Protein AF-A0A6A7LKA9-F1 (afdb_monomer_lite)

Sequence (135 aa):
MTYQAPAAFTYSVLILLAMFLILQPILGNSAYASTSPSTQIPESYMSSCIIYDPEENAIIITCQSASLSDIYAIVGDQNVLLKEDDHVGVDFISGNIEGDSDNVWQLNAGITVAENATLYINSTDTSWLKILADG

Radius of gyration: 31.78 Å; chains: 1; bounding box: 98×29×81 Å

Structure (mmCIF, N/CA/C/O backbone):
data_AF-A0A6A7LKA9-F1
#
_entry.id   AF-A0A6A7LKA9-F1
#
loop_
_atom_site.group_PDB
_atom_site.id
_atom_site.type_symbol
_atom_site.label_atom_id
_atom_site.label_alt_id
_atom_site.label_comp_id
_atom_site.label_asym_id
_atom_site.label_entity_id
_atom_site.label_seq_id
_atom_site.pdbx_PDB_ins_code
_atom_site.Cartn_x
_atom_site.Cartn_y
_atom_site.Cartn_z
_atom_site.occupancy
_atom_site.B_iso_or_equiv
_atom_site.auth_seq_id
_atom_site.auth_comp_id
_atom_site.auth_asym_id
_atom_site.auth_atom_id
_atom_site.pdbx_PDB_model_num
ATOM 1 N N . MET A 1 1 ? -67.587 15.176 57.237 1.00 42.06 1 MET A N 1
ATOM 2 C CA . MET A 1 1 ? -67.201 13.774 56.973 1.00 42.06 1 MET A CA 1
ATOM 3 C C . MET A 1 1 ? -66.360 13.770 55.708 1.00 42.06 1 MET A C 1
ATOM 5 O O . MET A 1 1 ? -66.914 13.906 54.629 1.00 42.06 1 MET A O 1
ATOM 9 N N . THR A 1 2 ? -65.035 13.747 55.832 1.00 43.75 2 THR A N 1
ATOM 10 C CA . THR A 1 2 ? -64.108 13.720 54.689 1.00 43.75 2 THR A CA 1
ATOM 11 C C . THR A 1 2 ? -63.547 12.309 54.557 1.00 43.75 2 THR A C 1
ATOM 13 O O . THR A 1 2 ? -62.921 11.800 55.482 1.00 43.75 2 THR A O 1
ATOM 16 N N . TYR A 1 3 ? -63.850 11.661 53.433 1.00 54.19 3 TYR A N 1
ATOM 17 C CA . TYR A 1 3 ? -63.450 10.295 53.107 1.00 54.19 3 TYR A CA 1
ATOM 18 C C . TYR A 1 3 ? -61.994 10.293 52.626 1.00 54.19 3 TYR A C 1
ATOM 20 O O . TYR A 1 3 ? -61.681 10.896 51.602 1.00 54.19 3 TYR A O 1
ATOM 28 N N . GLN A 1 4 ? -61.106 9.645 53.378 1.00 53.19 4 GLN A N 1
ATOM 29 C CA . GLN A 1 4 ? -59.695 9.495 53.029 1.00 53.19 4 GLN A CA 1
ATOM 30 C C . GLN A 1 4 ? -59.479 8.084 52.478 1.00 53.19 4 GLN A C 1
ATOM 32 O O . GLN A 1 4 ? -59.610 7.099 53.201 1.00 53.19 4 GLN A O 1
ATOM 37 N N . ALA A 1 5 ? -59.201 7.987 51.177 1.00 62.16 5 ALA A N 1
ATOM 38 C CA . ALA A 1 5 ? -58.889 6.721 50.523 1.00 62.16 5 ALA A CA 1
ATOM 39 C C . ALA A 1 5 ? -57.486 6.226 50.944 1.00 62.16 5 ALA A C 1
ATOM 41 O O . ALA A 1 5 ? -56.572 7.042 51.098 1.00 62.16 5 ALA A O 1
ATOM 42 N N . PRO A 1 6 ? -57.280 4.910 51.135 1.00 57.47 6 PRO A N 1
ATOM 43 C CA . PRO A 1 6 ? -56.007 4.377 51.605 1.00 57.47 6 PRO A CA 1
ATOM 44 C C . PRO A 1 6 ? -54.933 4.431 50.506 1.00 57.47 6 PRO A C 1
ATOM 46 O O . PRO A 1 6 ? -55.081 3.841 49.437 1.00 57.47 6 PRO A O 1
ATOM 49 N N . ALA A 1 7 ? -53.807 5.081 50.814 1.00 57.41 7 ALA A N 1
ATOM 50 C CA . ALA A 1 7 ? -52.631 5.252 49.950 1.00 57.41 7 ALA A CA 1
ATOM 51 C C . ALA A 1 7 ? -51.924 3.939 49.537 1.00 57.41 7 ALA A C 1
ATOM 53 O O . ALA A 1 7 ? -50.932 3.969 48.820 1.00 57.41 7 ALA A O 1
ATOM 54 N N . ALA A 1 8 ? -52.415 2.774 49.966 1.00 56.03 8 ALA A N 1
ATOM 55 C CA . ALA A 1 8 ? -51.818 1.475 49.662 1.00 56.03 8 ALA A CA 1
ATOM 56 C C . ALA A 1 8 ? -52.025 1.032 48.199 1.00 56.03 8 ALA A C 1
ATOM 58 O O . ALA A 1 8 ? -51.221 0.268 47.664 1.00 56.03 8 ALA A O 1
ATOM 59 N N . PHE A 1 9 ? -53.073 1.526 47.530 1.00 54.56 9 PHE A N 1
ATOM 60 C CA . PHE A 1 9 ? -53.398 1.104 46.163 1.00 54.56 9 PHE A CA 1
ATOM 61 C C . PHE A 1 9 ? -52.515 1.748 45.086 1.00 54.56 9 PHE A C 1
ATOM 63 O O . PHE A 1 9 ? -52.342 1.163 44.020 1.00 54.56 9 PHE A O 1
ATOM 70 N N . THR A 1 10 ? -51.907 2.908 45.343 1.00 57.75 10 THR A N 1
ATOM 71 C CA . THR A 1 10 ? -51.110 3.620 44.329 1.00 57.75 10 THR A CA 1
ATOM 72 C C . THR A 1 10 ? -49.722 3.009 44.144 1.00 57.75 10 THR A C 1
ATOM 74 O O . THR A 1 10 ? -49.245 2.888 43.016 1.00 57.75 10 THR A O 1
ATOM 77 N N . TYR A 1 11 ? -49.093 2.546 45.227 1.00 61.72 11 TYR A N 1
ATOM 78 C CA . TYR A 1 11 ? -47.759 1.945 45.166 1.00 61.72 11 TYR A CA 1
ATOM 79 C C . TYR A 1 11 ? -47.759 0.557 44.514 1.00 61.72 11 TYR A C 1
ATOM 81 O O . TYR A 1 11 ? -46.825 0.236 43.785 1.00 61.72 11 TYR A O 1
ATOM 89 N N . SER A 1 12 ? -48.822 -0.239 44.694 1.00 66.00 12 SER A N 1
ATOM 90 C CA . SER A 1 12 ? -48.935 -1.551 44.030 1.00 66.00 12 SER A CA 1
ATOM 91 C C . SER A 1 12 ? -48.995 -1.432 42.506 1.00 66.00 12 SER A C 1
ATOM 93 O O . SER A 1 12 ? -48.379 -2.229 41.803 1.00 66.00 12 SER A O 1
ATOM 95 N N . VAL A 1 13 ? -49.685 -0.412 41.985 1.00 70.31 13 VAL A N 1
ATOM 96 C CA . VAL A 1 13 ? -49.775 -0.172 40.535 1.00 70.31 13 VAL A CA 1
ATOM 97 C C . VAL A 1 13 ? -48.427 0.281 39.968 1.00 70.31 13 VAL A C 1
ATOM 99 O O . VAL A 1 13 ? -48.024 -0.189 38.907 1.00 70.31 13 VAL A O 1
ATOM 102 N N . LEU A 1 14 ? -47.690 1.130 40.693 1.00 68.44 14 LEU A N 1
ATOM 103 C CA . LEU A 1 14 ? -46.357 1.588 40.282 1.00 68.44 14 LEU A CA 1
ATOM 104 C C . LEU A 1 14 ? -45.325 0.450 40.249 1.00 68.44 14 LEU A C 1
ATOM 106 O O . LEU A 1 14 ? -44.519 0.384 39.322 1.00 68.44 14 LEU A O 1
ATOM 110 N N . ILE A 1 15 ? -45.375 -0.469 41.217 1.00 74.38 15 ILE A N 1
ATOM 111 C CA . ILE A 1 15 ? -44.468 -1.626 41.273 1.00 74.38 15 ILE A CA 1
ATOM 112 C C . ILE A 1 15 ? -44.755 -2.607 40.124 1.00 74.38 15 ILE A C 1
ATOM 114 O O . ILE A 1 15 ? -43.821 -3.092 39.486 1.00 74.38 15 ILE A O 1
ATOM 118 N N . LEU A 1 16 ? -46.032 -2.852 39.808 1.00 70.62 16 LEU A N 1
ATOM 119 C CA . LEU A 1 16 ? -46.424 -3.698 38.674 1.00 70.62 16 LEU A CA 1
ATOM 120 C C . LEU A 1 16 ? -46.015 -3.090 37.322 1.00 70.62 16 LEU A C 1
ATOM 122 O O . LEU A 1 16 ? -45.546 -3.816 36.446 1.00 70.62 16 LEU A O 1
ATOM 126 N N . LEU A 1 17 ? -46.131 -1.767 37.160 1.00 67.69 17 LEU A N 1
ATOM 127 C CA . LEU A 1 17 ? -45.718 -1.078 35.933 1.00 67.69 17 LEU A CA 1
ATOM 128 C C . LEU A 1 17 ? -44.195 -1.139 35.728 1.00 67.69 17 LEU A C 1
ATOM 130 O O . LEU A 1 17 ? -43.728 -1.370 34.614 1.00 67.69 17 LEU A O 1
ATOM 134 N N . ALA A 1 18 ? -43.422 -0.982 36.808 1.00 70.62 18 ALA A N 1
ATOM 135 C CA . ALA A 1 18 ? -41.966 -1.073 36.759 1.00 70.62 18 ALA A CA 1
ATOM 136 C C . ALA A 1 18 ? -41.494 -2.485 36.377 1.00 70.62 18 ALA A C 1
ATOM 138 O O . ALA A 1 18 ? -40.604 -2.611 35.542 1.00 70.62 18 ALA A O 1
ATOM 139 N N . MET A 1 19 ? -42.121 -3.545 36.905 1.00 71.69 19 MET A N 1
ATOM 140 C CA . MET A 1 19 ? -41.776 -4.928 36.537 1.00 71.69 19 MET A CA 1
ATOM 141 C C . MET A 1 19 ? -42.088 -5.271 35.072 1.00 71.69 19 MET A C 1
ATOM 143 O O . MET A 1 19 ? -41.387 -6.088 34.478 1.00 71.69 19 MET A O 1
ATOM 147 N N . PHE A 1 20 ? -43.094 -4.637 34.463 1.00 67.81 20 PHE A N 1
ATOM 148 C CA . PHE A 1 20 ? -43.444 -4.875 33.057 1.00 67.81 20 PHE A CA 1
ATOM 149 C C . PHE A 1 20 ? -42.432 -4.254 32.073 1.00 67.81 20 PHE A C 1
ATOM 151 O O . PHE A 1 20 ? -42.241 -4.775 30.976 1.00 67.81 20 PHE A O 1
ATOM 158 N N . LEU A 1 21 ? -41.737 -3.180 32.470 1.00 61.97 21 LEU A N 1
ATOM 159 C CA . LEU A 1 21 ? -40.730 -2.503 31.637 1.00 61.97 21 LEU A CA 1
ATOM 160 C C . LEU A 1 21 ? -39.382 -3.243 31.579 1.00 61.97 21 LEU A C 1
ATOM 162 O O . LEU A 1 21 ? -38.661 -3.116 30.596 1.00 61.97 21 LEU A O 1
ATOM 166 N N . ILE A 1 22 ? -39.051 -4.036 32.601 1.00 63.47 22 ILE A N 1
ATOM 167 C CA . ILE A 1 22 ? -37.799 -4.819 32.671 1.00 63.47 22 ILE A CA 1
ATOM 168 C C . ILE A 1 22 ? -37.911 -6.208 32.023 1.00 63.47 22 ILE A C 1
ATOM 170 O O . ILE A 1 22 ? -36.897 -6.882 31.863 1.00 63.47 22 ILE A O 1
ATOM 174 N N . LEU A 1 23 ? -39.117 -6.633 31.626 1.00 55.16 23 LEU A N 1
ATOM 175 C CA . LEU A 1 23 ? -39.377 -7.938 31.009 1.00 55.16 23 LEU A CA 1
ATOM 176 C C . LEU A 1 23 ? -39.803 -7.815 29.537 1.00 55.16 23 LEU A C 1
ATOM 178 O O . LEU A 1 23 ? -40.672 -8.547 29.068 1.00 55.16 23 LEU A O 1
ATOM 182 N N . GLN A 1 24 ? -39.204 -6.884 28.794 1.00 68.31 24 GLN A N 1
ATOM 183 C CA . GLN A 1 24 ? -39.283 -6.896 27.335 1.00 68.31 24 GLN A CA 1
ATOM 184 C C . GLN A 1 24 ? -38.001 -7.534 26.787 1.00 68.31 24 GLN A C 1
ATOM 186 O O . GLN A 1 24 ? -36.966 -6.867 26.738 1.00 68.31 24 GLN A O 1
ATOM 191 N N . PRO A 1 25 ? -38.015 -8.820 26.387 1.00 64.19 25 PRO A N 1
ATOM 192 C CA . PRO A 1 25 ? -36.977 -9.317 25.503 1.00 64.19 25 PRO A CA 1
ATOM 193 C C . PRO A 1 25 ? -37.093 -8.544 24.190 1.00 64.19 25 PRO A C 1
ATOM 195 O O . PRO A 1 25 ? -38.171 -8.443 23.604 1.00 64.19 25 PRO A O 1
ATOM 198 N N . ILE A 1 26 ? -35.974 -7.969 23.761 1.00 64.81 26 ILE A N 1
ATOM 199 C CA . ILE A 1 26 ? -35.828 -7.252 22.501 1.00 64.81 26 ILE A CA 1
ATOM 200 C C . ILE A 1 26 ? -36.106 -8.273 21.391 1.00 64.81 26 ILE A C 1
ATOM 202 O O . ILE A 1 26 ? -35.214 -9.017 20.982 1.00 64.81 26 ILE A O 1
ATOM 206 N N . LEU A 1 27 ? -37.357 -8.355 20.927 1.00 58.53 27 LEU A N 1
ATOM 207 C CA . LEU A 1 27 ? -37.655 -8.934 19.625 1.00 58.53 27 LEU A CA 1
ATOM 208 C C . LEU A 1 27 ? -37.003 -7.995 18.612 1.00 58.53 27 LEU A C 1
ATOM 210 O O . LEU A 1 27 ? -37.551 -6.960 18.238 1.00 58.53 27 LEU A O 1
ATOM 214 N N . GLY A 1 28 ? -35.767 -8.331 18.253 1.00 55.62 28 GLY A N 1
ATOM 215 C CA . GLY A 1 28 ? -35.035 -7.704 17.173 1.00 55.62 28 GLY A CA 1
ATOM 216 C C . GLY A 1 28 ? -35.781 -7.945 15.871 1.00 55.62 28 GLY A C 1
ATOM 217 O O . GLY A 1 28 ? -35.619 -8.983 15.233 1.00 55.62 28 GLY A O 1
ATOM 218 N N . ASN A 1 29 ? -36.597 -6.970 15.484 1.00 57.00 29 ASN A N 1
ATOM 219 C CA . ASN A 1 29 ? -37.096 -6.830 14.129 1.00 57.00 29 ASN A CA 1
ATOM 220 C C . ASN A 1 29 ? -35.889 -6.670 13.198 1.00 57.00 29 ASN A C 1
ATOM 222 O O . ASN A 1 29 ? -35.306 -5.593 13.094 1.00 57.00 29 ASN A O 1
ATOM 226 N N . SER A 1 30 ? -35.516 -7.744 12.514 1.00 55.69 30 SER A N 1
ATOM 227 C CA . SER A 1 30 ? -34.661 -7.684 11.335 1.00 55.69 30 SER A CA 1
ATOM 228 C C . SER A 1 30 ? -35.564 -7.780 10.112 1.00 55.69 30 SER A C 1
ATOM 230 O O . SER A 1 30 ? -36.170 -8.818 9.878 1.00 55.69 30 SER A O 1
ATOM 232 N N . ALA A 1 31 ? -35.705 -6.657 9.402 1.00 55.25 31 ALA A N 1
ATOM 233 C CA . ALA A 1 31 ? -35.882 -6.544 7.948 1.00 55.25 31 ALA A CA 1
ATOM 234 C C . ALA A 1 31 ? -36.470 -5.165 7.595 1.00 55.25 31 ALA A C 1
ATOM 236 O O . ALA A 1 31 ? -37.623 -5.046 7.187 1.00 55.25 31 ALA A O 1
ATOM 237 N N . TYR A 1 32 ? -35.659 -4.109 7.699 1.00 54.38 32 TYR A N 1
ATOM 238 C CA . TYR A 1 32 ? -35.778 -3.032 6.721 1.00 54.38 32 TYR A CA 1
ATOM 239 C C . TYR A 1 32 ? -34.990 -3.501 5.503 1.00 54.38 32 TYR A C 1
ATOM 241 O O . TYR A 1 32 ? -33.762 -3.466 5.486 1.00 54.38 32 TYR A O 1
ATOM 249 N N . ALA A 1 33 ? -35.709 -4.047 4.525 1.00 49.66 33 ALA A N 1
ATOM 250 C CA . ALA A 1 33 ? -35.173 -4.269 3.196 1.00 49.66 33 ALA A CA 1
ATOM 251 C C . ALA A 1 33 ? -34.946 -2.893 2.560 1.00 49.66 33 ALA A C 1
ATOM 253 O O . ALA A 1 33 ? -35.859 -2.295 1.994 1.00 49.66 33 ALA A O 1
ATOM 254 N N . SER A 1 34 ? -33.731 -2.370 2.699 1.00 51.25 34 SER A N 1
ATOM 255 C CA . SER A 1 34 ? -33.249 -1.286 1.855 1.00 51.25 34 SER A 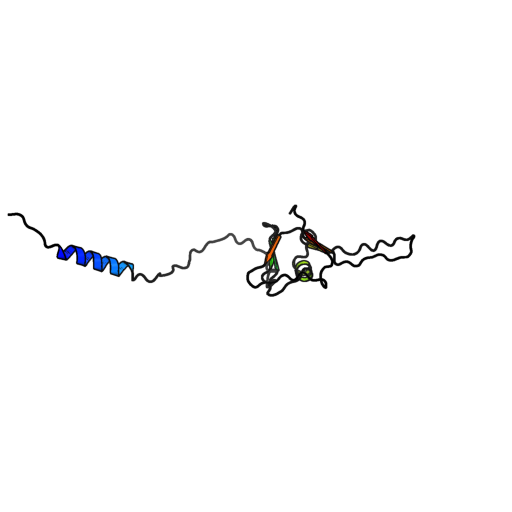CA 1
ATOM 256 C C . SER A 1 34 ? -33.022 -1.860 0.461 1.00 51.25 34 SER A C 1
ATOM 258 O O . SER A 1 34 ? -32.049 -2.571 0.220 1.00 51.25 34 SER A O 1
ATOM 260 N N . THR A 1 35 ? -33.927 -1.577 -0.472 1.00 52.59 35 THR A N 1
ATOM 261 C CA . THR A 1 35 ? -33.602 -1.620 -1.900 1.00 52.59 35 THR A CA 1
ATOM 262 C C . THR A 1 35 ? -32.593 -0.512 -2.181 1.00 52.59 35 THR A C 1
ATOM 264 O O . THR A 1 35 ? -32.970 0.623 -2.465 1.00 52.59 35 THR A O 1
ATOM 267 N N . SER A 1 36 ? -31.308 -0.839 -2.064 1.00 52.09 36 SER A N 1
ATOM 268 C CA . SER A 1 36 ? -30.245 -0.072 -2.708 1.00 52.09 36 SER A CA 1
ATOM 269 C C . SER A 1 36 ? -30.335 -0.293 -4.221 1.00 52.09 36 SER A C 1
ATOM 271 O O . SER A 1 36 ? -30.608 -1.421 -4.649 1.00 52.09 36 SER A O 1
ATOM 273 N N . PRO A 1 37 ? -30.115 0.736 -5.056 1.00 43.66 37 PRO A N 1
ATOM 274 C CA . PRO A 1 37 ? -29.909 0.522 -6.478 1.00 43.66 37 PRO A CA 1
ATOM 275 C C . PRO A 1 37 ? -28.682 -0.378 -6.641 1.00 43.66 37 PRO A C 1
ATOM 277 O O . PRO A 1 37 ? -27.573 -0.027 -6.248 1.00 43.66 37 PRO A O 1
ATOM 280 N N . SER A 1 38 ? -28.909 -1.578 -7.170 1.00 45.69 38 SER A N 1
ATOM 281 C CA . SER A 1 38 ? -27.852 -2.476 -7.615 1.00 45.69 38 SER A CA 1
ATOM 282 C C . SER A 1 38 ? -27.178 -1.825 -8.818 1.00 45.69 38 SER A C 1
ATOM 284 O O . SER A 1 38 ? -27.601 -1.993 -9.961 1.00 45.69 38 SER A O 1
ATOM 286 N N . THR A 1 39 ? -26.136 -1.044 -8.550 1.00 42.84 39 THR A N 1
ATOM 287 C CA . THR A 1 39 ? -25.060 -0.864 -9.515 1.00 42.84 39 THR A CA 1
ATOM 288 C C . THR A 1 39 ? -24.413 -2.233 -9.644 1.00 42.84 39 THR A C 1
ATOM 290 O O . THR A 1 39 ? -23.853 -2.758 -8.682 1.00 42.84 39 THR A O 1
ATOM 293 N N . GLN A 1 40 ? -24.581 -2.860 -10.804 1.00 47.16 40 GLN A N 1
ATOM 294 C CA . GLN A 1 40 ? -23.886 -4.088 -11.156 1.00 47.16 40 GLN A CA 1
ATOM 295 C C . GLN A 1 40 ? -22.394 -3.761 -11.244 1.00 47.16 40 GLN A C 1
ATOM 297 O O . GLN A 1 40 ? -21.896 -3.360 -12.293 1.00 47.16 40 GLN A O 1
ATOM 302 N N . ILE A 1 41 ? -21.694 -3.876 -10.116 1.00 52.16 41 ILE A N 1
ATOM 303 C CA . ILE A 1 41 ? -20.240 -3.983 -10.109 1.00 52.16 41 ILE A CA 1
ATOM 304 C C . ILE A 1 41 ? -19.940 -5.319 -10.803 1.00 52.16 41 ILE A C 1
ATOM 306 O O . ILE A 1 41 ? -20.527 -6.333 -10.412 1.00 52.16 41 ILE A O 1
ATOM 310 N N . PRO A 1 42 ? -19.103 -5.344 -11.855 1.00 45.00 42 PRO A N 1
ATOM 311 C CA . PRO A 1 42 ? -18.807 -6.571 -12.576 1.00 45.00 42 PRO A CA 1
ATOM 312 C C . PRO A 1 42 ? -18.292 -7.631 -11.599 1.00 45.00 42 PRO A C 1
ATOM 314 O O . PRO A 1 42 ? -17.423 -7.348 -10.773 1.00 45.00 42 PRO A O 1
ATOM 317 N N . GLU A 1 43 ? -18.824 -8.848 -11.708 1.00 43.88 43 GLU A N 1
ATOM 318 C CA . GLU A 1 43 ? -18.473 -10.054 -10.945 1.00 43.88 43 GLU A CA 1
ATOM 319 C C . GLU A 1 43 ? -17.034 -10.547 -11.230 1.00 43.88 43 GLU A C 1
ATOM 321 O O . GLU A 1 43 ? -16.802 -11.696 -11.592 1.00 43.88 43 GLU A O 1
ATOM 326 N N . SER A 1 44 ? -16.045 -9.668 -11.062 1.00 42.06 44 SER A N 1
ATOM 327 C CA . SER A 1 44 ? -14.608 -9.965 -11.053 1.00 42.06 44 SER A CA 1
ATOM 328 C C . SER A 1 44 ? -13.981 -9.743 -9.665 1.00 42.06 44 SER A C 1
ATOM 330 O O . SER A 1 44 ? -12.817 -10.072 -9.466 1.00 42.06 44 SER A O 1
ATOM 332 N N . TYR A 1 45 ? -14.739 -9.216 -8.695 1.00 48.91 45 TYR A N 1
ATOM 333 C CA . TYR A 1 45 ? -14.297 -8.883 -7.327 1.00 48.91 45 TYR A CA 1
ATOM 334 C C . TYR A 1 45 ? -14.368 -10.062 -6.334 1.00 48.91 45 TYR A C 1
ATOM 336 O O . TYR A 1 45 ? -14.486 -9.874 -5.123 1.00 48.91 45 TYR A O 1
ATOM 344 N N . MET A 1 46 ? -14.311 -11.303 -6.817 1.00 42.41 46 MET A N 1
ATOM 345 C CA . MET A 1 46 ? -14.267 -12.465 -5.930 1.00 42.41 46 MET A CA 1
ATOM 346 C C . MET A 1 46 ? -12.842 -12.633 -5.365 1.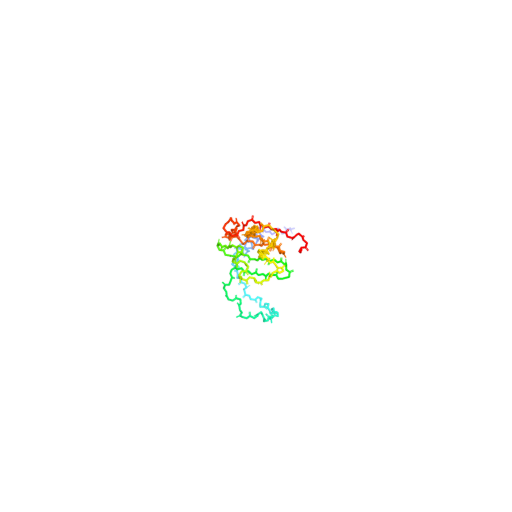00 42.41 46 MET A C 1
ATOM 348 O O . MET A 1 46 ? -11.914 -12.973 -6.089 1.00 42.41 46 MET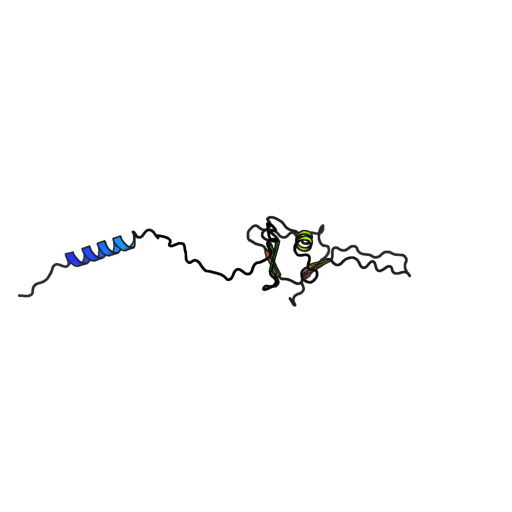 A O 1
ATOM 352 N N . SER A 1 47 ? -12.723 -12.394 -4.051 1.00 59.28 47 SER A N 1
ATOM 353 C CA . SER A 1 47 ? -11.650 -12.778 -3.109 1.00 59.28 47 SER A CA 1
ATOM 354 C C . SER A 1 47 ? -10.313 -12.020 -3.076 1.00 59.28 47 SER A C 1
ATOM 356 O O . SER A 1 47 ? -9.355 -12.557 -2.519 1.00 59.28 47 SER A O 1
ATOM 358 N N . SER A 1 48 ? -10.213 -10.789 -3.581 1.00 82.06 48 SER A N 1
ATOM 359 C CA . SER A 1 48 ? -9.050 -9.952 -3.244 1.00 82.06 48 SER A CA 1
ATOM 360 C C . SER A 1 48 ? -9.266 -9.248 -1.902 1.00 82.06 48 SER A C 1
ATOM 362 O O . SER A 1 48 ? -10.278 -8.582 -1.704 1.00 82.06 48 SER A O 1
A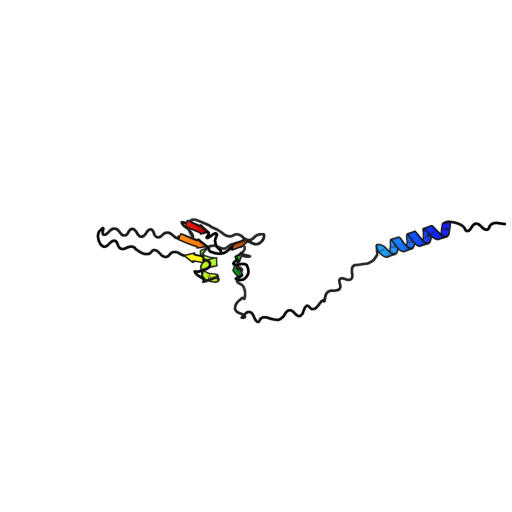TOM 364 N N . CYS A 1 49 ? -8.312 -9.379 -0.979 1.00 93.38 49 CYS A N 1
ATOM 365 C CA . CYS A 1 49 ? -8.292 -8.637 0.286 1.00 93.38 49 CYS A CA 1
ATOM 366 C C . CYS A 1 49 ? -7.688 -7.226 0.144 1.00 93.38 49 CYS A C 1
ATOM 368 O O . CYS A 1 49 ? -7.587 -6.503 1.137 1.00 93.38 49 CYS A O 1
ATOM 370 N N . ILE A 1 50 ? -7.315 -6.838 -1.081 1.00 95.88 50 ILE A N 1
ATOM 371 C CA . ILE A 1 50 ? -6.885 -5.493 -1.471 1.00 95.88 50 ILE A CA 1
ATOM 372 C C . ILE A 1 50 ? -7.911 -4.940 -2.459 1.00 95.88 50 ILE A C 1
ATOM 374 O O . ILE A 1 50 ? -8.195 -5.572 -3.480 1.00 95.88 50 ILE A O 1
ATOM 378 N N . ILE A 1 51 ? -8.476 -3.779 -2.140 1.00 95.19 51 ILE A N 1
ATOM 379 C CA . ILE A 1 51 ? -9.518 -3.110 -2.925 1.00 95.19 51 ILE A CA 1
ATOM 380 C C . ILE A 1 51 ? -9.094 -1.655 -3.112 1.00 95.19 51 ILE A C 1
ATOM 382 O O . ILE A 1 51 ? -8.651 -1.034 -2.156 1.00 95.19 51 ILE A O 1
ATOM 386 N N . TYR A 1 52 ? -9.234 -1.104 -4.315 1.00 95.50 52 TYR A N 1
ATOM 387 C CA . TYR A 1 52 ?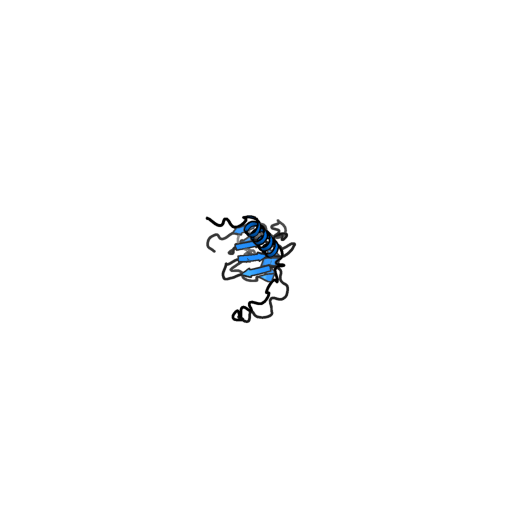 -9.116 0.336 -4.538 1.00 95.50 52 TYR A CA 1
ATOM 388 C C . TYR A 1 52 ? -10.513 0.957 -4.621 1.00 95.50 52 TYR A C 1
ATOM 390 O O . TYR A 1 52 ? -11.345 0.495 -5.405 1.00 95.50 52 TYR A O 1
ATOM 398 N N . ASP A 1 53 ? -10.754 1.970 -3.795 1.00 94.75 53 ASP A N 1
ATOM 399 C CA . ASP A 1 53 ? -11.941 2.814 -3.808 1.00 94.75 53 ASP A CA 1
ATOM 400 C C . ASP A 1 53 ? -11.612 4.135 -4.529 1.00 94.75 53 ASP A C 1
ATOM 402 O O . ASP A 1 53 ? -10.871 4.960 -3.984 1.00 94.75 53 ASP A O 1
ATOM 406 N N . PRO A 1 54 ? -12.121 4.347 -5.756 1.00 93.12 54 PRO A N 1
ATOM 407 C CA . PRO A 1 54 ? -11.858 5.564 -6.513 1.00 93.12 54 PRO A CA 1
ATOM 408 C C . PRO A 1 54 ? -12.624 6.789 -5.991 1.00 93.12 54 PRO A C 1
ATOM 410 O O . PRO A 1 54 ? -12.252 7.905 -6.348 1.00 93.12 54 PRO A O 1
ATOM 413 N N . GLU A 1 55 ? -13.684 6.623 -5.188 1.00 94.50 55 GLU A N 1
ATOM 414 C CA . GLU A 1 55 ? -14.440 7.758 -4.632 1.00 94.50 55 GLU A CA 1
ATOM 415 C C . GLU A 1 55 ? -13.662 8.428 -3.495 1.00 94.50 55 GLU A C 1
ATOM 417 O O . GLU A 1 55 ? -13.579 9.654 -3.433 1.00 94.50 55 GLU A O 1
ATOM 422 N N . GLU A 1 56 ? -13.040 7.614 -2.642 1.00 93.81 56 GLU A N 1
ATOM 423 C CA . GLU A 1 56 ? -12.187 8.057 -1.529 1.00 93.81 56 GLU A CA 1
ATOM 424 C C . GLU A 1 56 ? -10.702 8.168 -1.927 1.00 93.81 56 GLU A C 1
ATOM 426 O O . GLU A 1 56 ? -9.857 8.495 -1.094 1.00 93.81 56 GLU A O 1
ATOM 431 N N . ASN A 1 57 ? -10.373 7.852 -3.187 1.00 94.94 57 ASN A N 1
ATOM 432 C CA . ASN A 1 57 ? -9.009 7.690 -3.693 1.00 94.94 57 ASN A CA 1
ATOM 433 C C . ASN A 1 57 ? -8.127 6.884 -2.714 1.00 94.94 57 ASN A C 1
ATOM 435 O O . ASN A 1 57 ? -7.057 7.332 -2.293 1.00 94.94 57 ASN A O 1
ATOM 439 N N . ALA A 1 58 ? -8.604 5.706 -2.296 1.00 95.56 58 ALA A N 1
ATOM 440 C CA . ALA A 1 58 ? -8.013 4.946 -1.197 1.00 95.56 58 ALA A CA 1
ATOM 441 C C . ALA A 1 58 ? -7.895 3.445 -1.485 1.00 95.56 58 ALA A C 1
ATOM 443 O O . ALA A 1 58 ? -8.829 2.789 -1.937 1.00 95.56 58 ALA A O 1
ATOM 444 N N . ILE A 1 59 ? -6.745 2.866 -1.149 1.00 96.75 59 ILE A N 1
ATOM 445 C CA . ILE A 1 59 ? -6.518 1.421 -1.149 1.00 96.75 59 ILE A CA 1
ATOM 446 C C . ILE A 1 59 ? -6.896 0.868 0.228 1.00 96.75 59 ILE A C 1
ATOM 448 O O . ILE A 1 59 ? -6.334 1.262 1.249 1.00 96.75 59 ILE A O 1
ATOM 452 N N . ILE A 1 60 ? -7.823 -0.079 0.263 1.00 97.06 60 ILE A N 1
ATOM 453 C CA . ILE A 1 60 ? -8.314 -0.753 1.461 1.00 97.06 60 ILE A CA 1
ATOM 454 C C . ILE A 1 60 ? -7.689 -2.148 1.535 1.00 97.06 60 ILE A C 1
ATOM 456 O O . ILE A 1 60 ? -7.867 -2.971 0.635 1.00 97.06 60 ILE A O 1
ATOM 460 N N . ILE A 1 61 ? -6.981 -2.428 2.631 1.00 97.19 61 ILE A N 1
ATOM 461 C CA . ILE A 1 61 ? -6.284 -3.693 2.878 1.00 97.19 61 ILE A CA 1
ATOM 462 C C . ILE A 1 61 ? -6.928 -4.406 4.063 1.00 97.19 61 ILE A C 1
ATOM 464 O O . ILE A 1 61 ? -6.910 -3.924 5.194 1.00 97.19 61 ILE A O 1
ATOM 468 N N . THR A 1 62 ? -7.447 -5.599 3.799 1.00 96.62 62 THR A N 1
ATOM 469 C CA . THR A 1 62 ? -8.026 -6.517 4.796 1.00 96.62 62 THR A CA 1
ATOM 470 C C . THR A 1 62 ? -7.213 -7.805 4.947 1.00 96.62 62 THR A C 1
ATOM 472 O O . THR A 1 62 ? -7.569 -8.691 5.722 1.00 96.62 62 THR A O 1
ATOM 475 N N . CYS A 1 63 ? -6.107 -7.924 4.209 1.00 94.00 63 CYS A N 1
ATOM 476 C CA . CYS A 1 63 ? -5.219 -9.078 4.250 1.00 94.00 63 CYS A CA 1
ATOM 477 C C . CYS A 1 63 ? -4.512 -9.181 5.605 1.00 94.00 63 CYS A C 1
ATOM 479 O O . CYS A 1 63 ? -4.041 -8.175 6.130 1.00 94.00 63 CYS A O 1
ATOM 481 N N . GLN A 1 64 ? -4.306 -10.400 6.118 1.00 95.75 64 GLN A N 1
ATOM 482 C CA . GLN A 1 64 ? -3.410 -10.605 7.267 1.00 95.75 64 GLN A CA 1
ATOM 483 C C . GLN A 1 64 ? -2.012 -10.012 7.001 1.00 95.75 64 GLN A C 1
ATOM 485 O O . GLN A 1 64 ? -1.388 -9.453 7.900 1.00 95.75 64 GLN A O 1
ATOM 490 N N . SER A 1 65 ? -1.546 -10.112 5.755 1.00 95.06 65 SER A N 1
ATOM 491 C CA . SER A 1 65 ? -0.296 -9.546 5.259 1.00 95.06 65 SER A CA 1
ATOM 492 C C . SER A 1 65 ? -0.448 -9.168 3.782 1.00 95.06 65 SER A C 1
ATOM 494 O O . SER A 1 65 ? -1.054 -9.928 3.028 1.00 95.06 65 SER A O 1
ATOM 496 N N . ALA A 1 66 ? 0.084 -8.009 3.394 1.00 96.31 66 ALA A N 1
ATOM 497 C CA . ALA A 1 66 ? 0.218 -7.547 2.012 1.00 96.31 66 ALA A CA 1
ATOM 498 C C . ALA A 1 66 ? 1.501 -6.712 1.842 1.00 96.31 66 ALA A C 1
ATOM 500 O O . ALA A 1 66 ? 2.005 -6.148 2.817 1.00 96.31 66 ALA A O 1
ATOM 501 N N . SER A 1 67 ? 2.005 -6.620 0.614 1.00 96.38 67 SER A N 1
ATOM 502 C CA . SER A 1 67 ? 3.162 -5.814 0.191 1.00 96.38 67 SER A CA 1
ATOM 503 C C . SER A 1 67 ? 2.780 -4.788 -0.891 1.00 96.38 67 SER A C 1
ATOM 505 O O . SER A 1 67 ? 1.661 -4.828 -1.411 1.00 96.38 67 SER A O 1
ATOM 507 N N . LEU A 1 68 ? 3.682 -3.867 -1.256 1.00 95.56 68 LEU A N 1
ATOM 508 C CA . LEU A 1 68 ? 3.443 -2.927 -2.363 1.00 95.56 68 LEU A CA 1
ATOM 509 C C . LEU A 1 68 ? 3.339 -3.669 -3.696 1.00 95.56 68 LEU A C 1
ATOM 511 O O . LEU A 1 68 ? 2.487 -3.324 -4.511 1.00 95.56 68 LEU A O 1
ATOM 515 N N . SER A 1 69 ? 4.133 -4.726 -3.889 1.00 94.50 69 SER A N 1
ATOM 516 C CA . SER A 1 69 ? 4.003 -5.606 -5.057 1.00 94.50 69 SER A CA 1
ATOM 517 C C . SER A 1 69 ? 2.624 -6.270 -5.151 1.00 94.50 69 SER A C 1
ATOM 519 O O . SER A 1 69 ? 2.071 -6.353 -6.248 1.00 94.50 69 SER A O 1
ATOM 521 N N . ASP A 1 70 ? 2.036 -6.701 -4.027 1.00 95.50 70 ASP A N 1
ATOM 522 C CA . ASP A 1 70 ? 0.679 -7.274 -4.027 1.00 95.50 70 ASP A CA 1
ATOM 523 C C . ASP A 1 70 ? -0.362 -6.224 -4.426 1.00 95.50 70 ASP A C 1
ATOM 525 O O . ASP A 1 70 ? -1.233 -6.489 -5.256 1.00 95.50 70 ASP A O 1
ATOM 529 N N . ILE A 1 71 ? -0.246 -5.010 -3.873 1.00 95.69 71 ILE A N 1
ATOM 530 C CA . ILE A 1 71 ? -1.114 -3.883 -4.232 1.00 95.69 71 ILE A CA 1
ATOM 531 C C . ILE A 1 71 ? -0.970 -3.567 -5.720 1.00 95.69 71 ILE A C 1
ATOM 533 O O . ILE A 1 71 ? -1.976 -3.450 -6.410 1.00 95.69 71 ILE A O 1
ATOM 537 N N . TYR A 1 72 ? 0.256 -3.470 -6.230 1.00 94.81 72 TYR A N 1
ATOM 538 C CA . TYR A 1 72 ? 0.528 -3.175 -7.634 1.00 94.81 72 TYR A CA 1
ATOM 539 C C . TYR A 1 72 ? -0.077 -4.223 -8.569 1.00 94.81 72 TYR A C 1
ATOM 541 O O . TYR A 1 72 ? -0.741 -3.872 -9.543 1.00 94.81 72 TYR A O 1
ATOM 549 N N . ALA A 1 73 ? 0.096 -5.508 -8.247 1.00 94.00 73 ALA A N 1
ATOM 550 C CA . ALA A 1 73 ? -0.441 -6.607 -9.041 1.00 94.00 73 ALA A CA 1
ATOM 551 C C . ALA A 1 73 ? -1.979 -6.639 -9.055 1.00 94.00 73 ALA A C 1
ATOM 553 O O . ALA A 1 73 ? -2.569 -7.034 -10.060 1.00 94.00 73 ALA A O 1
ATOM 554 N N . ILE A 1 74 ? -2.622 -6.246 -7.951 1.00 94.56 74 ILE A N 1
ATOM 555 C CA . ILE A 1 74 ? -4.083 -6.285 -7.805 1.00 94.56 74 ILE A CA 1
ATOM 556 C C . ILE A 1 74 ? -4.747 -5.018 -8.350 1.00 94.56 74 ILE A C 1
ATOM 558 O O . ILE A 1 74 ? -5.743 -5.114 -9.064 1.00 94.56 74 ILE A O 1
ATOM 562 N N . VAL A 1 75 ? -4.230 -3.839 -7.996 1.00 94.75 75 VAL A N 1
ATOM 563 C CA . VAL A 1 75 ? -4.800 -2.545 -8.397 1.00 94.75 75 VAL A CA 1
ATOM 564 C C . VAL A 1 75 ? -4.491 -2.263 -9.864 1.00 94.75 75 VAL A C 1
ATOM 566 O O . VAL A 1 75 ? -5.376 -1.834 -10.597 1.00 94.75 75 VAL A O 1
ATOM 569 N N . GLY A 1 76 ? -3.253 -2.513 -10.306 1.00 92.12 76 GLY A N 1
ATOM 570 C CA . GLY A 1 76 ? -2.841 -2.390 -11.708 1.00 92.12 76 GLY A CA 1
ATOM 571 C C . GLY A 1 76 ? -2.902 -0.979 -12.310 1.00 92.12 76 GLY A C 1
ATOM 572 O O . GLY A 1 76 ? -2.603 -0.821 -13.492 1.00 92.12 76 GLY A O 1
ATOM 573 N N . ASP A 1 77 ? -3.277 0.041 -11.534 1.00 93.75 77 ASP A N 1
ATOM 574 C CA . ASP A 1 77 ? -3.358 1.433 -11.977 1.00 93.75 77 ASP A CA 1
ATOM 575 C C . ASP A 1 77 ? -2.107 2.213 -11.558 1.00 93.75 77 ASP A C 1
ATOM 577 O O . ASP A 1 77 ? -1.878 2.500 -10.380 1.00 93.75 77 ASP A O 1
ATOM 581 N N . GLN A 1 78 ? -1.312 2.599 -12.554 1.00 93.00 78 GLN A N 1
ATOM 582 C CA . GLN A 1 78 ? -0.090 3.381 -12.369 1.00 93.00 78 GLN A CA 1
ATOM 583 C C . GLN A 1 78 ? -0.352 4.809 -11.869 1.00 93.00 78 GLN A C 1
ATOM 585 O O . GLN A 1 78 ? 0.566 5.442 -11.356 1.00 93.00 78 GLN A O 1
ATOM 590 N N . ASN A 1 79 ? -1.580 5.324 -11.980 1.00 93.19 79 ASN A N 1
ATOM 591 C CA . ASN A 1 79 ? -1.948 6.620 -11.400 1.00 93.19 79 ASN A CA 1
ATOM 592 C C . ASN A 1 79 ? -2.225 6.535 -9.896 1.00 93.19 79 ASN A C 1
ATOM 594 O O . ASN A 1 79 ? -2.322 7.578 -9.256 1.00 93.19 79 ASN A O 1
ATOM 598 N N . VAL A 1 80 ? -2.365 5.319 -9.357 1.00 95.38 80 VAL A N 1
ATOM 599 C CA . VAL A 1 80 ? -2.615 5.031 -7.938 1.00 95.38 80 VAL A CA 1
ATOM 600 C C . VAL A 1 80 ? -1.326 4.573 -7.262 1.00 95.38 80 VAL A C 1
ATOM 602 O O . VAL A 1 80 ? -0.924 5.134 -6.242 1.00 95.38 80 VAL A O 1
ATOM 605 N N . LEU A 1 81 ? -0.655 3.575 -7.844 1.00 95.38 81 LEU A N 1
ATOM 606 C CA . LEU A 1 81 ? 0.644 3.086 -7.390 1.00 95.38 81 LEU A CA 1
ATOM 607 C C . LEU A 1 81 ? 1.543 2.821 -8.599 1.00 95.38 81 LEU A C 1
ATOM 609 O O . LEU A 1 81 ? 1.366 1.845 -9.328 1.00 95.38 81 LEU A O 1
ATOM 613 N N . LEU A 1 82 ? 2.534 3.686 -8.791 1.00 94.25 82 LEU A N 1
ATOM 614 C CA . LEU A 1 82 ? 3.544 3.546 -9.831 1.00 94.25 82 LEU A CA 1
ATOM 615 C C . LEU A 1 82 ? 4.772 2.840 -9.260 1.00 94.25 82 LEU A C 1
ATOM 617 O O . LEU A 1 82 ? 5.343 3.308 -8.274 1.00 94.25 82 LEU A O 1
ATOM 621 N N . LYS A 1 83 ? 5.208 1.765 -9.917 1.00 92.19 83 LYS A N 1
ATOM 622 C CA . LYS A 1 83 ? 6.584 1.282 -9.807 1.00 92.19 83 LYS A CA 1
ATOM 623 C C . LYS A 1 83 ? 7.428 2.038 -10.826 1.00 92.19 83 LYS A C 1
ATOM 625 O O . LYS A 1 83 ? 7.114 1.987 -12.015 1.00 92.19 83 LYS A O 1
ATOM 630 N N . GLU A 1 84 ? 8.440 2.771 -10.380 1.00 87.62 84 GLU A N 1
ATOM 631 C CA . GLU A 1 84 ? 9.410 3.354 -11.303 1.00 87.62 84 GLU A CA 1
ATOM 632 C C . GLU A 1 84 ? 10.268 2.212 -11.844 1.00 87.62 84 GLU A C 1
ATOM 634 O O . GLU A 1 84 ? 10.971 1.542 -11.094 1.00 87.62 84 GLU A O 1
ATOM 639 N N . ASP A 1 85 ? 10.151 1.946 -13.142 1.00 72.81 85 ASP A N 1
ATOM 640 C CA . ASP A 1 85 ? 11.088 1.061 -13.817 1.00 72.81 85 ASP A CA 1
ATOM 641 C C . ASP A 1 85 ? 12.340 1.863 -14.159 1.00 72.81 85 ASP A C 1
ATOM 643 O O . ASP A 1 85 ? 12.246 2.982 -14.680 1.00 72.81 85 ASP A O 1
ATOM 647 N N . ASP A 1 86 ? 13.502 1.266 -13.900 1.00 57.53 86 ASP A N 1
ATOM 648 C CA . ASP A 1 86 ? 14.806 1.824 -14.227 1.00 57.53 86 ASP A CA 1
ATOM 649 C C . ASP A 1 86 ? 14.819 2.277 -15.681 1.00 57.53 86 ASP A C 1
ATOM 651 O O . ASP A 1 86 ? 14.933 1.482 -16.624 1.00 57.53 86 ASP A O 1
ATOM 655 N N . HIS A 1 87 ? 14.750 3.586 -15.897 1.00 50.84 87 HIS A N 1
ATOM 656 C CA . HIS A 1 87 ? 15.257 4.109 -17.141 1.00 50.84 87 HIS A CA 1
ATOM 657 C C . HIS A 1 87 ? 16.763 3.906 -17.062 1.00 50.84 87 HIS A C 1
ATOM 659 O O . HIS A 1 87 ? 17.473 4.697 -16.446 1.00 50.84 87 HIS A O 1
ATOM 665 N N . VAL A 1 88 ? 17.237 2.800 -17.643 1.00 51.88 88 VAL A N 1
ATOM 666 C CA . VAL A 1 88 ? 18.656 2.548 -17.868 1.00 51.88 88 VAL A CA 1
ATOM 667 C C . VAL A 1 88 ? 19.136 3.682 -18.762 1.00 51.88 88 VAL A C 1
ATOM 669 O O . VAL A 1 88 ? 19.055 3.623 -19.991 1.00 51.88 88 VAL A O 1
ATOM 672 N N . GLY A 1 89 ? 19.579 4.765 -18.133 1.00 51.56 89 GLY A N 1
ATOM 673 C CA . GLY A 1 89 ? 20.297 5.834 -18.781 1.00 51.56 89 GLY A CA 1
ATOM 674 C C . GLY A 1 89 ? 21.623 5.247 -19.215 1.00 51.56 89 GLY A C 1
ATOM 675 O O . GLY A 1 89 ? 22.606 5.314 -18.488 1.00 51.56 89 GLY A O 1
ATOM 676 N N . VAL A 1 90 ? 21.650 4.618 -20.388 1.00 53.31 90 VAL A N 1
ATOM 677 C CA . VAL A 1 90 ? 22.903 4.329 -21.075 1.00 53.31 90 VAL A CA 1
ATOM 678 C C . VAL A 1 90 ? 23.534 5.675 -21.401 1.00 53.31 90 VAL A C 1
ATOM 680 O O . VAL A 1 90 ? 23.253 6.280 -22.436 1.00 53.31 90 VAL A O 1
ATOM 683 N N . ASP A 1 91 ? 24.380 6.170 -20.499 1.00 55.94 91 ASP A N 1
ATOM 684 C CA . ASP A 1 91 ? 25.331 7.205 -20.859 1.00 55.94 91 ASP A CA 1
ATOM 685 C C . ASP A 1 91 ? 26.316 6.582 -21.855 1.00 55.94 91 ASP A C 1
ATOM 687 O O . ASP A 1 91 ? 27.285 5.909 -21.493 1.00 55.94 91 ASP A O 1
ATOM 691 N N . PHE A 1 92 ? 26.038 6.786 -23.144 1.00 58.31 92 PHE A N 1
ATOM 692 C CA . PHE A 1 92 ? 26.878 6.334 -24.254 1.00 58.31 92 PHE A CA 1
ATOM 693 C C . PHE A 1 92 ? 28.318 6.874 -24.169 1.00 58.31 92 PHE A C 1
ATOM 695 O O . PHE A 1 92 ? 29.183 6.384 -24.896 1.00 58.31 92 PHE A O 1
ATOM 702 N N . ILE A 1 93 ? 28.587 7.867 -23.311 1.00 65.00 93 ILE A N 1
ATOM 703 C CA . ILE A 1 93 ? 29.902 8.490 -23.151 1.00 65.00 93 ILE A CA 1
ATOM 704 C C . ILE A 1 93 ? 30.759 7.777 -22.091 1.00 65.00 93 ILE A C 1
ATOM 706 O O . ILE A 1 93 ? 31.962 7.628 -22.308 1.00 65.00 93 ILE A O 1
ATOM 710 N N . SER A 1 94 ? 30.181 7.312 -20.977 1.00 66.06 94 SER A N 1
ATOM 711 C CA . SER A 1 94 ? 30.972 6.768 -19.856 1.00 66.06 94 SER A CA 1
ATOM 712 C C . SER A 1 94 ? 31.110 5.247 -19.838 1.00 66.06 94 SER A C 1
ATOM 714 O O . SER A 1 94 ? 31.976 4.736 -19.132 1.00 66.06 94 SER A O 1
ATOM 716 N N . GLY A 1 95 ? 30.288 4.497 -20.583 1.00 55.94 95 GLY A N 1
ATOM 717 C CA . GLY A 1 95 ? 30.336 3.023 -20.582 1.00 55.94 95 GLY A CA 1
ATOM 718 C C . GLY A 1 95 ? 30.035 2.376 -19.219 1.00 55.94 95 GLY A C 1
ATOM 719 O O . GLY A 1 95 ? 30.113 1.155 -19.092 1.00 55.94 95 GLY A O 1
ATOM 720 N N . ASN A 1 96 ? 29.678 3.181 -18.217 1.00 56.56 96 ASN A N 1
ATOM 721 C CA . ASN A 1 96 ? 29.211 2.743 -16.915 1.00 56.56 96 ASN A CA 1
ATOM 722 C C . ASN A 1 96 ? 27.692 2.619 -16.991 1.00 56.56 96 ASN A C 1
ATOM 724 O O . ASN A 1 96 ? 27.000 3.577 -17.334 1.00 56.56 96 ASN A O 1
ATOM 728 N N . ILE A 1 97 ? 27.179 1.428 -16.696 1.00 59.94 97 ILE A N 1
ATOM 729 C CA . ILE A 1 97 ? 25.752 1.232 -16.460 1.00 59.94 97 ILE A CA 1
ATOM 730 C C . ILE A 1 97 ? 25.502 1.682 -15.022 1.00 59.94 97 ILE A C 1
ATOM 732 O O . ILE A 1 97 ? 25.651 0.894 -14.094 1.00 59.94 97 ILE A O 1
ATOM 736 N N . GLU A 1 98 ? 25.174 2.956 -14.836 1.00 53.59 98 GLU A N 1
ATOM 737 C CA . GLU A 1 98 ? 24.533 3.423 -13.605 1.00 53.59 98 GLU A CA 1
ATOM 738 C C . GLU A 1 98 ? 23.022 3.369 -13.833 1.00 53.59 98 GLU A C 1
ATOM 740 O O . GLU A 1 98 ? 22.360 4.365 -14.101 1.00 53.59 98 GLU A O 1
ATOM 745 N N . GLY A 1 99 ? 22.494 2.148 -13.841 1.00 53.28 99 GLY A N 1
ATOM 746 C CA . GLY A 1 99 ? 21.083 1.915 -13.572 1.00 53.28 99 GLY A CA 1
ATOM 747 C C . GLY A 1 99 ? 21.020 1.448 -12.134 1.00 53.28 99 GLY A C 1
ATOM 748 O O . GLY A 1 99 ? 21.313 0.280 -11.878 1.00 53.28 99 GLY A O 1
ATOM 749 N N . ASP A 1 100 ? 20.757 2.367 -11.206 1.00 54.50 100 ASP A N 1
ATOM 750 C CA . ASP A 1 100 ? 20.394 1.961 -9.854 1.00 54.50 100 ASP A CA 1
ATOM 751 C C . ASP A 1 100 ? 19.035 1.294 -9.989 1.00 54.50 100 ASP A C 1
ATOM 753 O O . ASP A 1 100 ? 18.081 1.950 -10.409 1.00 54.50 100 ASP A O 1
ATOM 757 N N . SER A 1 101 ? 18.988 -0.023 -9.776 1.00 60.09 101 SER A N 1
ATOM 758 C CA . SER A 1 101 ? 17.777 -0.807 -9.980 1.00 60.09 101 SER A CA 1
ATOM 759 C C . SER A 1 101 ? 16.829 -0.674 -8.805 1.00 60.09 101 SER A C 1
ATOM 761 O O . SER A 1 101 ? 16.475 -1.660 -8.142 1.00 60.09 101 SER A O 1
ATOM 763 N N . ASP A 1 102 ? 16.564 0.569 -8.439 1.00 71.06 102 ASP A N 1
ATOM 764 C CA . ASP A 1 102 ? 15.915 0.887 -7.197 1.00 71.06 102 ASP A CA 1
ATOM 765 C C . ASP A 1 102 ? 14.432 0.604 -7.339 1.00 71.06 102 ASP A C 1
ATOM 767 O O . ASP A 1 102 ? 13.743 1.143 -8.199 1.00 71.06 102 ASP A O 1
ATOM 771 N N . ASN A 1 103 ? 13.915 -0.241 -6.448 1.00 85.38 103 ASN A N 1
ATOM 772 C CA . ASN A 1 103 ? 12.481 -0.455 -6.321 1.00 85.38 103 ASN A CA 1
ATOM 773 C C . ASN A 1 103 ? 11.850 0.820 -5.731 1.00 85.38 103 ASN A C 1
ATOM 775 O O . ASN A 1 103 ? 11.542 0.874 -4.536 1.00 85.38 103 ASN A O 1
ATOM 779 N N . VAL A 1 104 ? 11.744 1.872 -6.540 1.00 91.50 104 VAL A N 1
ATOM 780 C CA . VAL A 1 104 ? 11.141 3.154 -6.186 1.00 91.50 104 VAL A CA 1
ATOM 781 C C . VAL A 1 104 ? 9.665 3.106 -6.539 1.00 91.50 104 VAL A C 1
ATOM 783 O O . VAL A 1 104 ? 9.268 2.728 -7.640 1.00 91.50 104 VAL A O 1
ATOM 786 N N . TRP A 1 105 ? 8.842 3.506 -5.582 1.00 94.19 105 TRP A N 1
ATOM 787 C CA . TRP A 1 105 ? 7.397 3.517 -5.706 1.00 94.19 105 TRP A CA 1
ATOM 788 C C . TRP A 1 105 ? 6.857 4.926 -5.497 1.00 94.19 105 TRP A C 1
ATOM 790 O O . TRP A 1 105 ? 7.295 5.637 -4.587 1.00 94.19 105 TRP A O 1
ATOM 800 N N . GLN A 1 106 ? 5.861 5.315 -6.290 1.00 95.00 106 GLN A N 1
ATOM 801 C CA . GLN A 1 106 ? 5.070 6.522 -6.055 1.00 95.00 106 GLN A CA 1
ATOM 802 C C . GLN A 1 106 ? 3.619 6.138 -5.766 1.00 95.00 106 GLN A C 1
ATOM 804 O O . GLN A 1 106 ? 2.948 5.538 -6.601 1.00 95.00 106 GLN A O 1
ATOM 809 N N . LEU A 1 107 ? 3.147 6.494 -4.575 1.00 95.94 107 LEU A N 1
ATOM 810 C CA . LEU A 1 107 ? 1.780 6.293 -4.114 1.00 95.94 107 LEU A CA 1
ATOM 811 C C . LEU A 1 107 ? 1.002 7.603 -4.240 1.00 95.94 107 LEU A C 1
ATOM 813 O O . LEU A 1 107 ? 1.386 8.611 -3.646 1.00 95.94 107 LEU A O 1
ATOM 817 N N . ASN A 1 108 ? -0.108 7.559 -4.964 1.00 95.75 108 ASN A N 1
ATOM 818 C CA . ASN A 1 108 ? -0.998 8.688 -5.221 1.00 95.75 108 ASN A CA 1
ATOM 819 C C . ASN A 1 108 ? -2.442 8.376 -4.792 1.00 95.75 108 ASN A C 1
ATOM 821 O O . ASN A 1 108 ? -3.407 8.629 -5.508 1.00 95.75 108 ASN A O 1
ATOM 825 N N . ALA A 1 109 ? -2.564 7.746 -3.630 1.00 95.38 109 ALA A N 1
ATOM 826 C CA . ALA A 1 109 ? -3.823 7.385 -3.004 1.00 95.38 109 ALA A CA 1
ATOM 827 C C . ALA A 1 109 ? -3.622 7.247 -1.493 1.00 95.38 109 ALA A C 1
ATOM 829 O O . ALA A 1 109 ? -2.504 7.030 -1.009 1.00 95.38 109 ALA A O 1
ATOM 830 N N . GLY A 1 110 ? -4.716 7.321 -0.739 1.00 95.62 110 GLY A N 1
ATOM 831 C CA . GLY A 1 110 ? -4.741 6.903 0.656 1.00 95.62 110 GLY A CA 1
ATOM 832 C C . GLY A 1 110 ? -4.537 5.391 0.798 1.00 95.62 110 GLY A C 1
ATOM 833 O O . GLY A 1 110 ? -4.825 4.616 -0.112 1.00 95.62 110 GLY A O 1
ATOM 834 N N . ILE A 1 111 ? -4.072 4.948 1.967 1.00 96.00 111 ILE A N 1
ATOM 835 C CA . ILE A 1 111 ? -4.058 3.530 2.344 1.00 96.00 111 ILE A CA 1
ATOM 836 C C . ILE A 1 111 ? -4.780 3.377 3.678 1.00 96.00 111 ILE A C 1
ATOM 838 O O . ILE A 1 111 ? -4.385 3.970 4.681 1.00 96.00 111 ILE A O 1
ATOM 842 N N . THR A 1 112 ? -5.805 2.529 3.694 1.00 96.88 112 THR A N 1
ATOM 843 C CA . THR A 1 112 ? -6.511 2.102 4.901 1.00 96.88 112 THR A CA 1
ATOM 844 C C . THR A 1 112 ? -6.197 0.640 5.175 1.00 96.88 112 THR A C 1
ATOM 846 O O . THR A 1 112 ? -6.516 -0.238 4.377 1.00 96.88 112 THR A O 1
ATOM 849 N N . VAL A 1 113 ? -5.591 0.364 6.328 1.00 97.12 113 VAL A N 1
ATOM 850 C CA . VAL A 1 113 ? -5.298 -0.998 6.788 1.00 97.12 113 VAL A CA 1
ATOM 851 C C . VAL A 1 113 ? -6.307 -1.367 7.872 1.00 97.12 113 VAL A C 1
ATOM 853 O O . VAL A 1 113 ? -6.419 -0.666 8.877 1.00 97.12 113 VAL A O 1
ATOM 856 N N . ALA A 1 114 ? -7.067 -2.440 7.653 1.00 97.12 114 ALA A N 1
ATOM 857 C CA . ALA A 1 114 ? -8.079 -2.909 8.593 1.00 97.12 114 ALA A CA 1
ATOM 858 C C . ALA A 1 114 ? -7.470 -3.416 9.913 1.00 97.12 114 ALA A C 1
ATOM 860 O O . ALA A 1 114 ? -6.275 -3.700 10.020 1.00 97.12 114 ALA A O 1
ATOM 861 N N . GLU A 1 115 ? -8.312 -3.580 10.933 1.00 95.88 115 GLU A N 1
ATOM 862 C CA . GLU A 1 115 ? -7.887 -4.172 12.201 1.00 95.88 115 GLU A CA 1
ATOM 863 C C . GLU A 1 115 ? -7.333 -5.592 11.979 1.00 95.88 115 GLU A C 1
ATOM 865 O O . GLU A 1 115 ? -7.948 -6.410 11.295 1.00 95.88 115 GLU A O 1
ATOM 870 N N . ASN A 1 116 ? -6.174 -5.892 12.574 1.00 94.38 116 ASN A N 1
ATOM 871 C CA . ASN A 1 116 ? -5.433 -7.153 12.406 1.00 94.38 116 ASN A CA 1
ATOM 872 C C . ASN A 1 116 ? -4.888 -7.425 10.986 1.00 94.38 116 ASN A C 1
ATOM 874 O O . ASN A 1 116 ? -4.388 -8.524 10.735 1.00 94.38 116 ASN A O 1
ATOM 878 N N . ALA A 1 117 ? -4.939 -6.446 10.079 1.00 96.75 117 ALA A N 1
ATOM 879 C CA . ALA A 1 117 ? -4.237 -6.486 8.800 1.00 96.75 117 ALA A CA 1
ATOM 880 C C . ALA A 1 117 ? -2.842 -5.849 8.915 1.00 96.75 117 ALA A C 1
ATOM 882 O O . ALA A 1 117 ? -2.597 -5.005 9.778 1.00 96.75 117 ALA A O 1
ATOM 883 N N . THR A 1 118 ? -1.916 -6.252 8.041 1.00 96.25 118 THR A N 1
ATOM 884 C CA . THR A 1 118 ? -0.554 -5.694 7.999 1.00 96.25 118 THR A CA 1
ATOM 885 C C . THR A 1 118 ? -0.145 -5.370 6.568 1.00 96.25 118 THR A C 1
ATOM 887 O O . THR A 1 118 ? -0.116 -6.256 5.717 1.00 96.25 118 THR A O 1
ATOM 890 N N . LEU A 1 119 ? 0.241 -4.117 6.322 1.00 96.62 119 LEU A N 1
ATOM 891 C CA . LEU A 1 119 ? 0.982 -3.721 5.126 1.00 96.62 119 LEU A CA 1
ATOM 892 C C . LEU A 1 119 ? 2.481 -3.724 5.445 1.00 96.62 119 LEU A C 1
ATOM 894 O O . LEU A 1 119 ? 2.945 -2.949 6.282 1.00 96.62 119 LEU A O 1
ATOM 898 N N . TYR A 1 120 ? 3.237 -4.596 4.785 1.00 95.56 120 TYR A N 1
ATOM 899 C CA . TYR A 1 120 ? 4.686 -4.652 4.899 1.00 95.56 120 TYR A CA 1
ATOM 900 C C . TYR A 1 120 ? 5.342 -3.724 3.888 1.00 95.56 120 TYR A C 1
ATOM 902 O O . TYR A 1 120 ? 5.297 -3.958 2.685 1.00 95.56 120 TYR A O 1
ATOM 910 N N . ILE A 1 121 ? 6.037 -2.721 4.415 1.00 94.44 121 ILE A N 1
ATOM 911 C CA . ILE A 1 121 ? 6.981 -1.895 3.669 1.00 94.44 121 ILE A CA 1
ATOM 912 C C . ILE A 1 121 ? 8.378 -2.349 4.087 1.00 94.44 121 ILE A C 1
ATOM 914 O O . ILE A 1 121 ? 8.777 -2.157 5.237 1.00 94.44 121 ILE A O 1
ATOM 918 N N . ASN A 1 122 ? 9.094 -3.032 3.194 1.00 91.06 122 ASN A N 1
ATOM 919 C CA . ASN A 1 122 ? 10.402 -3.607 3.507 1.00 91.06 122 ASN A C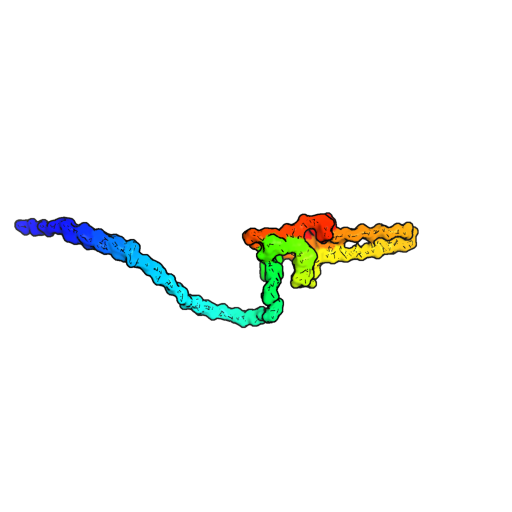A 1
ATOM 920 C C . ASN A 1 122 ? 11.382 -3.484 2.333 1.00 91.06 122 ASN A C 1
ATOM 922 O O . ASN A 1 122 ? 10.980 -3.294 1.189 1.00 91.06 122 ASN A O 1
ATOM 926 N N . SER A 1 123 ? 12.673 -3.653 2.623 1.00 90.94 123 SER A N 1
ATOM 927 C CA . SER A 1 123 ? 13.762 -3.453 1.658 1.00 90.94 123 SER A CA 1
ATOM 928 C C . SER A 1 123 ? 13.856 -4.510 0.555 1.00 90.94 123 SER A C 1
ATOM 930 O O . SER A 1 123 ? 14.672 -4.366 -0.346 1.00 90.94 123 SER A O 1
ATOM 932 N N . THR A 1 124 ? 13.088 -5.601 0.636 1.00 89.06 124 THR A N 1
ATOM 933 C CA . THR A 1 124 ? 12.986 -6.567 -0.473 1.00 89.06 124 THR A CA 1
ATOM 934 C C . THR A 1 124 ? 12.032 -6.052 -1.549 1.00 89.06 124 THR A C 1
ATOM 936 O O . THR A 1 124 ? 12.200 -6.382 -2.716 1.00 89.06 124 THR A O 1
ATOM 939 N N . ASP A 1 125 ? 11.049 -5.242 -1.154 1.00 89.06 125 ASP A N 1
ATOM 940 C CA . ASP A 1 125 ? 9.973 -4.765 -2.024 1.00 89.06 125 ASP A CA 1
ATOM 941 C C . ASP A 1 125 ? 10.162 -3.303 -2.456 1.00 89.06 125 ASP A C 1
ATOM 943 O O . ASP A 1 125 ? 9.754 -2.915 -3.547 1.00 89.06 125 ASP A O 1
ATOM 947 N N . THR A 1 126 ? 10.803 -2.477 -1.623 1.00 92.31 126 THR A N 1
ATOM 948 C CA . THR A 1 126 ? 10.981 -1.045 -1.887 1.00 92.31 126 THR A CA 1
ATOM 949 C C . THR A 1 126 ? 12.313 -0.506 -1.368 1.00 92.31 126 THR A C 1
ATOM 951 O O . THR A 1 126 ? 12.648 -0.678 -0.195 1.00 92.31 126 THR A O 1
ATOM 954 N N . SER A 1 127 ? 13.031 0.223 -2.224 1.00 91.81 127 SER A N 1
ATOM 955 C CA . SER A 1 127 ? 14.149 1.097 -1.839 1.00 91.81 127 SER A CA 1
ATOM 956 C C . SER A 1 127 ? 13.623 2.449 -1.353 1.00 91.81 127 SER A C 1
ATOM 958 O O . SER A 1 127 ? 14.124 3.006 -0.376 1.00 91.81 127 SER A O 1
ATOM 960 N N . TRP A 1 128 ? 12.568 2.958 -2.001 1.00 91.69 128 TRP A N 1
ATOM 961 C CA . TRP A 1 128 ? 11.977 4.254 -1.685 1.00 91.69 128 TRP A CA 1
ATOM 962 C C . TRP A 1 128 ? 10.473 4.271 -1.968 1.00 91.69 128 TRP A C 1
ATOM 964 O O . TRP A 1 128 ? 10.041 3.834 -3.028 1.00 91.69 128 TRP A O 1
ATOM 974 N N . LEU A 1 129 ? 9.680 4.815 -1.042 1.00 94.00 129 LEU A N 1
ATOM 975 C CA . LEU A 1 129 ? 8.243 5.027 -1.226 1.00 94.00 129 LEU A CA 1
ATOM 976 C C . LEU A 1 129 ? 7.938 6.519 -1.105 1.00 94.00 129 LEU A C 1
ATOM 978 O O . LEU A 1 129 ? 8.041 7.106 -0.025 1.00 94.00 129 LEU A O 1
ATOM 982 N N . LYS A 1 130 ? 7.551 7.132 -2.219 1.00 93.12 130 LYS A N 1
ATOM 983 C CA . LYS A 1 130 ? 7.119 8.524 -2.287 1.00 93.12 130 LYS A CA 1
ATOM 984 C C . LYS A 1 130 ? 5.601 8.591 -2.166 1.00 93.12 130 LYS A C 1
ATOM 986 O O . LYS A 1 130 ? 4.894 7.946 -2.928 1.00 93.12 130 LYS A O 1
ATOM 991 N N . ILE A 1 131 ? 5.105 9.406 -1.242 1.00 94.44 131 ILE A N 1
ATOM 992 C CA . ILE A 1 131 ? 3.673 9.674 -1.076 1.00 94.44 131 ILE A CA 1
ATOM 993 C C . ILE A 1 131 ? 3.373 11.022 -1.729 1.00 94.44 131 ILE A C 1
ATOM 995 O O . ILE A 1 131 ? 4.005 12.026 -1.388 1.00 94.44 131 ILE A O 1
ATOM 999 N N . LEU A 1 132 ? 2.442 11.044 -2.678 1.00 92.00 132 LEU A N 1
ATOM 1000 C CA . LEU A 1 132 ? 1.964 12.269 -3.306 1.00 92.00 132 LEU A CA 1
ATOM 1001 C C . LEU A 1 132 ? 0.821 12.830 -2.454 1.00 92.00 132 LEU A C 1
ATOM 1003 O O . LEU A 1 132 ? -0.192 12.173 -2.249 1.00 92.00 132 LEU A O 1
ATOM 1007 N N . ALA A 1 133 ? 1.018 14.029 -1.906 1.00 71.94 133 ALA A N 1
ATOM 1008 C CA . ALA A 1 133 ? 0.079 14.665 -0.978 1.00 71.94 133 ALA A CA 1
ATOM 1009 C C . ALA A 1 133 ? -1.052 15.443 -1.680 1.00 71.94 133 ALA A C 1
ATOM 1011 O O . ALA A 1 133 ? -1.876 16.052 -1.003 1.00 71.94 133 ALA A O 1
ATOM 1012 N N . ASP A 1 134 ? -1.077 15.423 -3.015 1.00 62.00 134 ASP A N 1
ATOM 1013 C CA . ASP A 1 134 ? -1.998 16.202 -3.851 1.00 62.00 134 ASP A CA 1
ATOM 1014 C C . ASP A 1 134 ? -3.209 15.371 -4.332 1.00 62.00 134 ASP A C 1
ATOM 1016 O O . ASP A 1 134 ? -3.951 15.827 -5.205 1.00 62.00 134 ASP A O 1
ATOM 1020 N N . GLY A 1 135 ? -3.352 14.144 -3.814 1.00 49.34 135 GLY A N 1
ATOM 1021 C CA . GLY A 1 135 ? -4.399 13.183 -4.173 1.00 49.34 135 GLY A CA 1
ATOM 1022 C C . GLY A 1 135 ? -5.772 13.478 -3.591 1.00 49.34 135 GLY A C 1
ATOM 1023 O O . GLY A 1 135 ? -5.866 14.206 -2.575 1.00 49.34 135 GLY A O 1
#

Secondary structure (DSSP, 8-state):
------THHHHHHHHHHHHHHS--------------------TT-SS-SEEEETTTTEEEE-SSSEEHHHHHHHH--TTTEEEE-------TTT---------EEEE-SEEEEPTT--EE--TTT-SEEEEPTT-

Foldseek 3Di:
DDDDDDPPVPVVVVVVVVVVVVPDDPPPDPDPPPPDPPPCPDPPPPDDQWDQDVVQQEIEHAALEDELVRNCVVVVDCQAKNFDQFPQPPPVPPNDRPRPRFREMEGEGHYHYDVSHDYDDDRVRGPYYHYDPPD

pLDDT: mean 75.54, std 19.5, range [42.06, 97.19]